Protein AF-A0A1I1WU05-F1 (afdb_monomer_lite)

pLDDT: mean 71.4, std 20.92, range [32.31, 96.06]

Radius of gyration: 18.31 Å; chains: 1; bounding box: 39×54×62 Å

InterPro domains:
  IPR011006 CheY-like superfamily [SSF52172] (4-133)

Organism: NCBI:txid739143

Sequence (149 aa):
MDKNGTIIIIDENKEDFSLFVQIFEEMNLKNELLHFINFHEAQTFLVSQQLKPFLFFSNILKFNGNCKQEDIDYKTIYKRFNSPCLFYSIFFSNCFVIDAYSTPTKSYFVKPYSEEKFKQVLNTIVQYWKAEKKPKPLTKEKKEKQNFL

Secondary structure (DSSP, 8-state):
--TTSEEEEE-S-HHHHHHHHHHHHHTT--SPEEEESSHHHHHHHHHHTT--EEEEEEEGGGGSS---TT--THHHHHHHH---EEEEEEETTEEEEEETTS-GGG-----S--HHHHHHHHHHHHHHHHH---PPP------------

Foldseek 3Di:
DDLLFAEEEADPDVVVVVLVVVLCVVVVRNHHYDYDPDPVVVVVVCVVVVTQHAEAEYECVVVPDDDDPDDPCQVVVCVVRVHFYWYWHDDPQDIFIHGPPDDPPPGDDDPGDDSVVVSVVVVVVSVVSVVDDPDDPPPPPPPDDDDDD

Structure (mmCIF, N/CA/C/O backbone):
data_AF-A0A1I1WU05-F1
#
_entry.id   AF-A0A1I1WU05-F1
#
loop_
_atom_site.group_PDB
_atom_site.id
_atom_site.type_symbol
_atom_site.label_atom_id
_atom_site.label_alt_id
_atom_site.label_comp_id
_atom_site.label_asym_id
_atom_site.label_entity_id
_atom_site.label_seq_id
_atom_site.pdbx_PDB_ins_code
_atom_site.Cartn_x
_atom_site.Cartn_y
_atom_site.Cartn_z
_atom_site.occupancy
_atom_site.B_iso_or_equiv
_atom_site.auth_seq_id
_atom_site.auth_comp_id
_atom_site.auth_asym_id
_atom_site.auth_atom_id
_atom_site.pdbx_PDB_model_num
ATOM 1 N N . MET A 1 1 ? -1.783 3.772 15.009 1.00 76.62 1 MET A N 1
ATOM 2 C CA . MET A 1 1 ? -2.313 3.648 13.647 1.00 76.62 1 MET A CA 1
ATOM 3 C C . MET A 1 1 ? -3.754 4.135 13.587 1.00 76.62 1 MET A C 1
ATOM 5 O O . MET A 1 1 ? -4.550 3.745 14.440 1.00 76.62 1 MET A O 1
ATOM 9 N N . ASP A 1 2 ? -4.061 4.997 12.621 1.00 84.56 2 ASP A N 1
ATOM 10 C CA . ASP A 1 2 ? -5.426 5.411 12.285 1.00 84.56 2 ASP A CA 1
ATOM 11 C C . ASP A 1 2 ? -5.971 4.474 11.198 1.00 84.56 2 ASP A C 1
ATOM 13 O O . ASP A 1 2 ? -5.402 4.392 10.117 1.00 84.56 2 ASP A O 1
ATOM 17 N N . LYS A 1 3 ? -7.043 3.730 11.487 1.00 87.06 3 LYS A N 1
ATOM 18 C CA . LYS A 1 3 ? -7.593 2.712 10.569 1.00 87.06 3 LYS A CA 1
ATOM 19 C C . LYS A 1 3 ? -8.390 3.306 9.408 1.00 87.06 3 LYS A C 1
ATOM 21 O O . LYS A 1 3 ? -8.632 2.615 8.418 1.00 87.06 3 LYS A O 1
ATOM 26 N N . ASN A 1 4 ? -8.794 4.566 9.540 1.00 89.69 4 ASN A N 1
ATOM 27 C CA . ASN A 1 4 ? -9.464 5.328 8.490 1.00 89.69 4 ASN A CA 1
ATOM 28 C C . ASN A 1 4 ? -8.476 6.218 7.724 1.00 89.69 4 ASN A C 1
ATOM 30 O O . ASN A 1 4 ? -8.886 6.949 6.830 1.00 89.69 4 ASN A O 1
ATOM 34 N N . GLY A 1 5 ? -7.190 6.151 8.082 1.00 91.81 5 GLY A N 1
ATOM 35 C CA . GLY A 1 5 ? -6.124 6.906 7.449 1.00 91.81 5 GLY A CA 1
ATOM 36 C C . GLY A 1 5 ? -5.882 6.521 5.992 1.00 91.81 5 GLY A C 1
ATOM 37 O O . GLY A 1 5 ? -6.335 5.479 5.510 1.00 91.81 5 GLY A O 1
ATOM 38 N N . THR A 1 6 ? -5.129 7.363 5.301 1.00 95.00 6 THR A N 1
ATOM 39 C CA . THR A 1 6 ? -4.784 7.198 3.888 1.00 95.00 6 THR A CA 1
ATOM 40 C C . THR A 1 6 ? -3.898 5.969 3.670 1.00 95.00 6 THR A C 1
ATOM 42 O O . THR A 1 6 ? -3.022 5.666 4.481 1.00 95.00 6 THR A O 1
ATOM 45 N N . ILE A 1 7 ? -4.101 5.245 2.577 1.00 95.31 7 ILE A N 1
ATOM 46 C CA . ILE A 1 7 ? -3.260 4.118 2.172 1.00 95.31 7 ILE A CA 1
ATOM 47 C C . ILE A 1 7 ? -2.287 4.608 1.103 1.00 95.31 7 ILE A C 1
ATOM 49 O O . ILE A 1 7 ? -2.680 5.240 0.129 1.00 95.31 7 ILE A O 1
ATOM 53 N N . ILE A 1 8 ? -1.002 4.349 1.318 1.00 94.50 8 ILE A N 1
ATOM 54 C CA . ILE A 1 8 ? 0.086 4.934 0.541 1.00 94.50 8 ILE A CA 1
ATOM 55 C C . ILE A 1 8 ? 0.727 3.863 -0.330 1.00 94.50 8 ILE A C 1
ATOM 57 O O . ILE A 1 8 ? 1.171 2.836 0.184 1.00 94.50 8 ILE A O 1
ATOM 61 N N . ILE A 1 9 ? 0.806 4.114 -1.634 1.00 92.94 9 ILE A N 1
ATOM 62 C CA . ILE A 1 9 ? 1.432 3.230 -2.618 1.00 92.94 9 ILE A CA 1
ATOM 63 C C . ILE A 1 9 ? 2.724 3.883 -3.118 1.00 92.94 9 ILE A C 1
ATOM 65 O O . ILE A 1 9 ? 2.692 4.980 -3.669 1.00 92.94 9 ILE A O 1
ATOM 69 N N . ILE A 1 10 ? 3.856 3.209 -2.917 1.00 89.69 10 ILE A N 1
ATOM 70 C CA . ILE A 1 10 ? 5.183 3.624 -3.377 1.00 89.69 10 ILE A CA 1
ATOM 71 C C . ILE A 1 10 ? 5.587 2.753 -4.568 1.00 89.69 10 ILE A C 1
ATOM 73 O O . ILE A 1 10 ? 6.056 1.626 -4.383 1.00 89.69 10 ILE A O 1
ATOM 77 N N . ASP A 1 11 ? 5.400 3.274 -5.778 1.00 86.62 11 ASP A N 1
ATOM 78 C CA . ASP A 1 11 ? 5.742 2.595 -7.033 1.00 86.62 11 ASP A CA 1
ATOM 79 C C . ASP A 1 11 ? 6.044 3.612 -8.144 1.00 86.62 11 ASP A C 1
ATOM 81 O O . ASP A 1 11 ? 5.474 4.696 -8.169 1.00 86.62 11 ASP A O 1
ATOM 85 N N . GLU A 1 12 ? 6.924 3.280 -9.081 1.00 84.19 12 GLU A N 1
ATOM 86 C CA . GLU A 1 12 ? 7.120 4.072 -10.302 1.00 84.19 12 GLU A CA 1
ATOM 87 C C . GLU A 1 12 ? 6.083 3.733 -11.377 1.00 84.19 12 GLU A C 1
ATOM 89 O O . GLU A 1 12 ? 5.775 4.579 -12.221 1.00 84.19 12 GLU A O 1
ATOM 94 N N . ASN A 1 13 ? 5.515 2.524 -11.337 1.00 84.25 13 ASN A N 1
ATOM 95 C CA . ASN A 1 13 ? 4.542 2.082 -12.320 1.00 84.25 13 ASN A CA 1
ATOM 96 C C . ASN A 1 13 ? 3.122 2.582 -11.985 1.00 84.25 13 ASN A C 1
ATOM 98 O O . ASN A 1 13 ? 2.533 2.242 -10.958 1.00 84.25 13 ASN A O 1
ATOM 102 N N . LYS A 1 14 ? 2.543 3.380 -12.890 1.00 85.12 14 LYS A N 1
ATOM 103 C CA . LYS A 1 14 ? 1.168 3.895 -12.767 1.00 85.12 14 LYS A CA 1
ATOM 104 C C . LYS A 1 14 ? 0.097 2.842 -13.057 1.00 85.12 14 LYS A C 1
ATOM 106 O O . LYS A 1 14 ? -1.022 2.963 -12.556 1.00 85.12 14 LYS A O 1
ATOM 111 N N . GLU A 1 15 ? 0.412 1.833 -13.861 1.00 82.94 15 GLU A N 1
ATOM 112 C CA . GLU A 1 15 ? -0.500 0.721 -14.142 1.00 82.94 15 GLU A CA 1
ATOM 113 C C . GLU A 1 15 ? -0.706 -0.120 -12.879 1.00 82.94 15 GLU A C 1
ATOM 115 O O . GLU A 1 15 ? -1.842 -0.433 -12.527 1.00 82.94 15 GLU A O 1
ATOM 120 N N . ASP A 1 16 ? 0.371 -0.363 -12.128 1.00 83.81 16 ASP A N 1
ATOM 121 C CA . ASP A 1 16 ? 0.312 -1.062 -10.843 1.00 83.81 16 ASP A CA 1
ATOM 122 C C . ASP A 1 16 ? -0.541 -0.275 -9.835 1.00 83.81 16 ASP A C 1
ATOM 124 O O . ASP A 1 16 ? -1.405 -0.847 -9.173 1.00 83.81 16 ASP A O 1
ATOM 128 N N . PHE A 1 17 ? -0.407 1.057 -9.778 1.00 89.62 17 PHE A N 1
ATOM 129 C CA . PHE A 1 17 ? -1.302 1.890 -8.963 1.00 89.62 17 PHE A CA 1
ATOM 130 C C . PHE A 1 17 ? -2.775 1.787 -9.394 1.00 89.62 17 PHE A C 1
ATOM 132 O O . PHE A 1 17 ? -3.660 1.699 -8.543 1.00 89.62 17 PHE A O 1
ATOM 139 N N . SER A 1 18 ? -3.047 1.750 -10.700 1.00 88.50 18 SER A N 1
ATOM 140 C CA . SER A 1 18 ? -4.415 1.617 -11.226 1.00 88.50 18 SER A CA 1
ATOM 141 C C . SER A 1 18 ? -5.059 0.292 -10.800 1.00 88.50 18 SER A C 1
ATOM 143 O O . SER A 1 18 ? -6.236 0.268 -10.441 1.00 88.50 18 SER A O 1
ATOM 145 N N . LEU A 1 19 ? -4.271 -0.787 -10.739 1.00 86.38 19 LEU A N 1
ATOM 146 C CA . LEU A 1 19 ? -4.711 -2.076 -10.203 1.00 86.38 19 LEU A CA 1
ATOM 147 C C . LEU A 1 19 ? -5.086 -1.981 -8.715 1.00 86.38 19 LEU A C 1
ATOM 149 O O . LEU A 1 19 ? -6.112 -2.521 -8.304 1.00 86.38 19 LEU A O 1
ATOM 153 N N . PHE A 1 20 ? -4.300 -1.270 -7.898 1.00 90.44 20 PHE A N 1
ATOM 154 C CA . PHE A 1 20 ? -4.658 -1.022 -6.494 1.00 90.44 20 PHE A CA 1
ATOM 155 C C . PHE A 1 20 ? -5.983 -0.266 -6.366 1.00 90.44 20 PHE A C 1
ATOM 157 O O . PHE A 1 20 ? -6.813 -0.652 -5.543 1.00 90.44 20 PHE A O 1
ATOM 164 N N . VAL A 1 21 ? -6.194 0.779 -7.173 1.00 92.12 21 VAL A N 1
ATOM 165 C CA . VAL A 1 21 ? -7.440 1.564 -7.164 1.00 92.12 21 VAL A CA 1
ATOM 166 C C . VAL A 1 21 ? -8.636 0.669 -7.474 1.00 92.12 21 VAL A C 1
ATOM 168 O O . VAL A 1 21 ? -9.544 0.583 -6.649 1.00 92.12 21 VAL A O 1
ATOM 171 N N . GLN A 1 22 ? -8.592 -0.072 -8.585 1.00 90.44 22 GLN A N 1
ATOM 172 C CA . GLN A 1 22 ? -9.666 -0.986 -8.982 1.00 90.44 22 GLN A CA 1
ATOM 173 C C . GLN A 1 22 ? -9.982 -1.997 -7.868 1.00 90.44 22 GLN A C 1
ATOM 175 O O . GLN A 1 22 ? -11.128 -2.148 -7.443 1.00 90.44 22 GLN A O 1
ATOM 180 N N . ILE A 1 23 ? -8.952 -2.654 -7.330 1.00 89.94 23 ILE A N 1
ATOM 181 C CA . ILE A 1 23 ? -9.101 -3.657 -6.272 1.00 89.94 23 ILE A CA 1
ATOM 182 C C . ILE A 1 23 ? -9.738 -3.056 -5.009 1.00 89.94 23 ILE A C 1
ATOM 184 O O . ILE A 1 23 ? -10.569 -3.704 -4.366 1.00 89.94 23 ILE A O 1
ATOM 188 N N . PHE A 1 24 ? -9.357 -1.836 -4.625 1.00 91.19 24 PHE A N 1
ATOM 189 C CA . PHE A 1 24 ? -9.843 -1.194 -3.402 1.00 91.19 24 PHE A CA 1
ATOM 190 C C . PHE A 1 24 ? -11.265 -0.647 -3.556 1.00 91.19 24 PHE A C 1
ATOM 192 O O . PHE A 1 24 ? -12.047 -0.730 -2.601 1.00 91.19 24 PHE A O 1
ATOM 199 N N . GLU A 1 25 ? -11.618 -0.158 -4.745 1.00 91.81 25 GLU A N 1
ATOM 200 C CA . GLU A 1 25 ? -12.989 0.207 -5.111 1.00 91.81 25 GLU A CA 1
ATOM 201 C C . GLU A 1 25 ? -13.910 -1.015 -5.053 1.00 91.81 25 GLU A C 1
ATOM 203 O O . GLU A 1 25 ? -14.955 -0.975 -4.401 1.00 91.81 25 GLU A O 1
ATOM 208 N N . GLU A 1 26 ? -13.485 -2.144 -5.626 1.00 90.56 26 GLU A N 1
ATOM 209 C CA . GLU A 1 26 ? -14.236 -3.402 -5.569 1.00 90.56 26 GLU A CA 1
ATOM 210 C C . GLU A 1 26 ? -14.407 -3.939 -4.136 1.00 90.56 26 GLU A C 1
ATOM 212 O O . GLU A 1 26 ? -15.381 -4.633 -3.840 1.00 90.56 26 GLU A O 1
ATOM 217 N N . MET A 1 27 ? -13.470 -3.640 -3.232 1.00 88.19 27 MET A N 1
ATOM 218 C CA . MET A 1 27 ? -13.582 -3.961 -1.802 1.00 88.19 27 MET A CA 1
ATOM 219 C C . MET A 1 27 ? -14.415 -2.947 -1.007 1.00 88.19 27 MET A C 1
ATOM 221 O O . MET A 1 27 ? -14.620 -3.145 0.194 1.00 88.19 27 MET A O 1
ATOM 225 N N . ASN A 1 28 ? -14.880 -1.866 -1.642 1.00 90.12 28 ASN A N 1
ATOM 226 C CA . ASN A 1 28 ? -15.589 -0.757 -1.005 1.00 90.12 28 ASN A CA 1
ATOM 227 C C . ASN A 1 28 ? -14.811 -0.174 0.195 1.00 90.12 28 ASN A C 1
ATOM 229 O O . ASN A 1 28 ? -15.362 0.101 1.271 1.00 90.12 28 ASN A O 1
ATOM 233 N N . LEU A 1 29 ? -13.488 -0.040 0.044 1.00 89.56 29 LEU A N 1
ATOM 234 C CA . LEU A 1 29 ? -12.634 0.560 1.062 1.00 89.56 29 LEU A CA 1
ATOM 235 C C . LEU A 1 29 ? -12.768 2.083 1.017 1.00 89.56 29 LEU A C 1
ATOM 237 O O . LEU A 1 29 ? -12.499 2.718 0.010 1.00 89.56 29 LEU A O 1
ATOM 241 N N . LYS A 1 30 ? -13.140 2.681 2.153 1.00 90.50 30 LYS A N 1
ATOM 242 C CA . LYS A 1 30 ? -13.297 4.142 2.295 1.00 90.50 30 LYS A CA 1
ATOM 243 C C . LYS A 1 30 ? -11.982 4.902 2.487 1.00 90.50 30 LYS A C 1
ATOM 245 O O . LYS A 1 30 ? -12.001 6.121 2.613 1.00 90.50 30 LYS A O 1
ATOM 250 N N . ASN A 1 31 ? -10.873 4.185 2.634 1.00 93.75 31 ASN A N 1
ATOM 251 C CA . ASN A 1 31 ? -9.563 4.790 2.819 1.00 93.75 31 ASN A CA 1
ATOM 252 C C . ASN A 1 31 ? -9.147 5.460 1.501 1.00 93.75 31 ASN A C 1
ATOM 254 O O . ASN A 1 31 ? -9.218 4.820 0.459 1.00 93.75 31 ASN A O 1
ATOM 258 N N . GLU A 1 32 ? -8.696 6.711 1.548 1.00 94.38 32 GLU A N 1
ATOM 259 C CA . GLU A 1 32 ? -8.096 7.378 0.386 1.00 94.38 32 GLU A CA 1
ATOM 260 C C . GLU A 1 32 ? -6.803 6.654 -0.021 1.00 94.38 32 GLU A C 1
ATOM 262 O O . GLU A 1 32 ? -6.031 6.251 0.853 1.00 94.38 32 GLU A O 1
ATOM 267 N N . LEU A 1 33 ? -6.559 6.494 -1.325 1.00 95.50 33 LEU A N 1
ATOM 268 C CA . LEU A 1 33 ? -5.291 5.987 -1.848 1.00 95.50 33 LEU A CA 1
ATOM 269 C C . LEU A 1 33 ? -4.457 7.144 -2.395 1.00 95.50 33 LEU A C 1
ATOM 271 O O . LEU A 1 33 ? -4.935 7.902 -3.236 1.00 95.50 33 LEU A O 1
ATOM 275 N N . LEU A 1 34 ? -3.195 7.233 -1.975 1.00 96.06 34 LEU A N 1
ATOM 276 C CA . LEU A 1 34 ? -2.217 8.155 -2.553 1.00 96.06 34 LEU A CA 1
ATOM 277 C C . LEU A 1 34 ? -1.035 7.393 -3.143 1.00 96.06 34 LEU A C 1
ATOM 279 O O . LEU A 1 34 ? -0.561 6.411 -2.569 1.00 96.06 34 LEU A O 1
ATOM 283 N N . HIS A 1 35 ? -0.544 7.884 -4.277 1.00 94.75 35 HIS A N 1
ATOM 284 C CA . HIS A 1 35 ? 0.572 7.316 -5.025 1.00 94.75 35 HIS A CA 1
ATOM 285 C C . HIS A 1 35 ? 1.794 8.228 -4.960 1.00 94.75 35 HIS A C 1
ATOM 287 O O . HIS A 1 35 ? 1.670 9.442 -5.112 1.00 94.75 35 HIS A O 1
ATOM 293 N N . PHE A 1 36 ? 2.969 7.636 -4.763 1.00 92.19 36 PHE A N 1
ATOM 294 C CA . PHE A 1 36 ? 4.253 8.327 -4.815 1.00 92.19 36 PHE A CA 1
ATOM 295 C C . PHE A 1 36 ? 5.301 7.442 -5.475 1.00 92.19 36 PHE A C 1
ATOM 297 O O . PHE A 1 36 ? 5.254 6.217 -5.376 1.00 92.19 36 PHE A O 1
ATOM 304 N N . ILE A 1 37 ? 6.312 8.065 -6.075 1.00 87.62 37 ILE A N 1
ATOM 305 C CA . ILE A 1 37 ? 7.421 7.320 -6.673 1.00 87.62 37 ILE A CA 1
ATOM 306 C C . ILE A 1 37 ? 8.493 6.945 -5.646 1.00 87.62 37 ILE A C 1
ATOM 308 O O . ILE A 1 37 ? 9.270 6.028 -5.891 1.00 87.62 37 ILE A O 1
ATOM 312 N N . ASN A 1 38 ? 8.583 7.624 -4.498 1.00 85.69 38 ASN A N 1
ATOM 313 C CA . ASN A 1 38 ? 9.575 7.335 -3.458 1.00 85.69 38 ASN A CA 1
ATOM 314 C C . ASN A 1 38 ? 9.084 7.725 -2.049 1.00 85.69 38 ASN A C 1
ATOM 316 O O . ASN A 1 38 ? 8.113 8.464 -1.884 1.00 85.69 38 ASN A O 1
ATOM 320 N N . PHE A 1 39 ? 9.769 7.213 -1.019 1.00 85.06 39 PHE A N 1
ATOM 321 C CA . PHE A 1 39 ? 9.413 7.458 0.384 1.00 85.06 39 PHE A CA 1
ATOM 322 C C . PHE A 1 39 ? 9.613 8.913 0.822 1.00 85.06 39 PHE A C 1
ATOM 324 O O . PHE A 1 39 ? 8.826 9.400 1.629 1.00 85.06 39 PHE A O 1
ATOM 331 N N . HIS A 1 40 ? 10.615 9.613 0.284 1.00 85.38 40 HIS A N 1
ATOM 332 C CA . HIS A 1 40 ? 10.907 11.002 0.642 1.00 85.38 40 HIS A CA 1
ATOM 333 C C . HIS A 1 40 ? 9.766 11.950 0.234 1.00 85.38 40 HIS A C 1
ATOM 335 O O . HIS A 1 40 ? 9.327 12.787 1.026 1.00 85.38 40 HIS A O 1
ATOM 341 N N . GLU A 1 41 ? 9.240 11.796 -0.982 1.00 88.50 41 GLU A N 1
ATOM 342 C CA . GLU A 1 41 ? 8.074 12.544 -1.461 1.00 88.50 41 GLU A CA 1
ATOM 343 C C . GLU A 1 41 ? 6.837 12.246 -0.620 1.00 88.50 41 GLU A C 1
ATOM 345 O O . GLU A 1 41 ? 6.175 13.175 -0.151 1.00 88.50 41 GLU A O 1
ATOM 350 N N . ALA A 1 42 ? 6.573 10.963 -0.357 1.00 90.50 42 ALA A N 1
ATOM 351 C CA . ALA A 1 42 ? 5.465 10.553 0.496 1.00 90.50 42 ALA A CA 1
ATOM 352 C C . ALA A 1 42 ? 5.583 11.174 1.896 1.00 90.50 42 ALA A C 1
ATOM 354 O O . ALA A 1 42 ? 4.627 11.757 2.403 1.00 90.50 42 ALA A O 1
ATOM 355 N N . GLN A 1 43 ? 6.762 11.105 2.518 1.00 89.00 43 GLN A N 1
ATOM 356 C CA . GLN A 1 43 ? 7.006 11.668 3.843 1.00 89.00 43 GLN A CA 1
ATOM 357 C C . GLN A 1 43 ? 6.779 13.182 3.860 1.00 89.00 43 GLN A C 1
ATOM 359 O O . GLN A 1 43 ? 6.053 13.681 4.723 1.00 89.00 43 GLN A O 1
ATOM 364 N N . THR A 1 44 ? 7.375 13.898 2.904 1.00 90.06 44 THR A N 1
ATOM 365 C CA . THR A 1 44 ? 7.263 15.357 2.781 1.00 90.06 44 THR A CA 1
ATOM 366 C C . THR A 1 44 ? 5.801 15.772 2.641 1.00 90.06 44 THR A C 1
ATOM 368 O O . THR A 1 44 ? 5.324 16.643 3.375 1.00 90.06 44 THR A O 1
ATOM 371 N N . PHE A 1 45 ? 5.060 15.097 1.759 1.00 93.69 45 PHE A N 1
ATOM 372 C CA . PHE A 1 45 ? 3.646 15.367 1.533 1.00 93.69 45 PHE A CA 1
ATOM 373 C C . PHE A 1 45 ? 2.811 15.099 2.789 1.00 93.69 45 PHE A C 1
ATOM 375 O O . PHE A 1 45 ? 2.115 15.998 3.262 1.00 93.69 45 PHE A O 1
ATOM 382 N N . LEU A 1 46 ? 2.935 13.909 3.384 1.00 92.44 46 LEU A N 1
ATOM 383 C CA . LEU A 1 46 ? 2.183 13.514 4.579 1.00 92.44 46 LEU A CA 1
ATOM 384 C C . LEU A 1 46 ? 2.425 14.459 5.761 1.00 92.44 46 LEU A C 1
ATOM 386 O O . LEU A 1 46 ? 1.482 14.803 6.471 1.00 92.44 46 LEU A O 1
ATOM 390 N N . VAL A 1 47 ? 3.670 14.905 5.969 1.00 91.25 47 VAL A N 1
ATOM 391 C CA . VAL A 1 47 ? 3.993 15.882 7.019 1.00 91.25 47 VAL A CA 1
ATOM 392 C C . VAL A 1 47 ? 3.369 17.241 6.710 1.00 91.25 47 VAL A C 1
ATOM 394 O O . VAL A 1 47 ? 2.760 17.829 7.602 1.00 91.25 47 VAL A O 1
ATOM 397 N N . SER A 1 48 ? 3.478 17.724 5.467 1.00 93.69 48 SER A N 1
ATOM 398 C CA . SER A 1 48 ? 2.934 19.032 5.071 1.00 93.69 48 SER A CA 1
ATOM 399 C C . SER A 1 48 ? 1.410 19.105 5.207 1.00 93.69 48 SER A C 1
ATOM 401 O O . SER A 1 48 ? 0.880 20.099 5.695 1.00 93.69 48 SER A O 1
ATOM 403 N N . GLN A 1 49 ? 0.718 18.024 4.846 1.00 94.75 49 GLN A N 1
ATOM 404 C CA . GLN A 1 49 ? -0.740 17.919 4.884 1.00 94.75 49 GLN A CA 1
ATOM 405 C C . GLN A 1 49 ? -1.265 17.395 6.230 1.00 94.75 49 GLN A C 1
ATOM 407 O O . GLN A 1 49 ? -2.470 17.253 6.414 1.00 94.75 49 GLN A O 1
ATOM 412 N N . GLN A 1 50 ? -0.368 17.084 7.176 1.00 92.00 50 GLN A N 1
ATOM 413 C CA . GLN A 1 50 ? -0.687 16.482 8.478 1.00 92.00 50 GLN A CA 1
ATOM 414 C C . GLN A 1 50 ? -1.540 15.205 8.372 1.00 92.00 50 GLN A C 1
ATOM 416 O O . GLN A 1 50 ? -2.348 14.893 9.252 1.00 92.00 50 GLN A O 1
ATOM 421 N N . LEU A 1 51 ? -1.343 14.445 7.295 1.00 92.44 51 LEU A N 1
ATOM 422 C CA . LEU A 1 51 ? -2.092 13.226 7.030 1.00 92.44 51 LEU A CA 1
ATOM 423 C C . LEU A 1 51 ? -1.596 12.085 7.915 1.00 92.44 51 LEU A C 1
ATOM 425 O O . LEU A 1 51 ? -0.403 11.933 8.193 1.00 92.44 51 LEU A O 1
ATOM 429 N N . LYS A 1 52 ? -2.540 11.249 8.342 1.00 91.50 52 LYS A N 1
ATOM 430 C CA . LYS A 1 52 ? -2.262 10.034 9.104 1.00 91.50 52 LYS A CA 1
ATOM 431 C C . LYS A 1 52 ? -2.420 8.843 8.170 1.00 91.50 52 LYS A C 1
ATOM 433 O O . LYS A 1 52 ? -3.556 8.491 7.856 1.00 91.50 52 LYS A O 1
ATOM 438 N N . PRO A 1 53 ? -1.323 8.227 7.716 1.00 93.00 53 PRO A N 1
ATOM 439 C CA . PRO A 1 53 ? -1.429 7.028 6.909 1.00 93.00 53 PRO A CA 1
ATOM 440 C C . PRO A 1 53 ? -1.956 5.865 7.762 1.00 93.00 53 PRO A C 1
ATOM 442 O O . PRO A 1 53 ? -1.750 5.813 8.976 1.00 93.00 53 PRO A O 1
ATOM 445 N N . PHE A 1 54 ? -2.651 4.938 7.115 1.00 93.31 54 PHE A N 1
ATOM 446 C CA . PHE A 1 54 ? -3.061 3.656 7.678 1.00 93.31 54 PHE A CA 1
ATOM 447 C C . PHE A 1 54 ? -2.061 2.558 7.306 1.00 93.31 54 PHE A C 1
ATOM 449 O O . PHE A 1 54 ? -1.615 1.803 8.166 1.00 93.31 54 PHE A O 1
ATOM 456 N N . LEU A 1 55 ? -1.693 2.486 6.027 1.00 91.75 55 LEU A N 1
ATOM 457 C CA . LEU A 1 55 ? -0.855 1.439 5.447 1.00 91.75 55 LEU A CA 1
ATOM 458 C C . LEU A 1 55 ? 0.086 2.020 4.402 1.00 91.75 55 LEU A C 1
ATOM 460 O O . LEU A 1 55 ? -0.303 2.931 3.675 1.00 91.75 55 LEU A O 1
ATOM 464 N N . PHE A 1 56 ? 1.273 1.432 4.281 1.00 90.44 56 PHE A N 1
ATOM 465 C CA . PHE A 1 56 ? 2.166 1.647 3.145 1.00 90.44 56 PHE A CA 1
ATOM 466 C C . PHE A 1 56 ? 2.361 0.340 2.375 1.00 90.44 56 PHE A C 1
ATOM 468 O O . PHE A 1 56 ? 2.605 -0.703 2.984 1.00 90.44 56 PHE A O 1
ATOM 475 N N . PHE A 1 57 ? 2.311 0.419 1.049 1.00 88.81 57 PHE A N 1
ATOM 476 C CA . PHE A 1 57 ? 2.699 -0.637 0.119 1.00 88.81 57 PHE A CA 1
ATOM 477 C C . PHE A 1 57 ? 3.834 -0.120 -0.761 1.00 88.81 57 PHE A C 1
ATOM 479 O O . PHE A 1 57 ? 3.676 0.917 -1.394 1.00 88.81 57 PHE A O 1
ATOM 486 N N . SER A 1 58 ? 4.974 -0.807 -0.821 1.00 85.19 58 SER A N 1
ATOM 487 C CA . SER A 1 58 ? 6.133 -0.364 -1.610 1.00 85.19 58 SER A CA 1
ATOM 488 C C . SER A 1 58 ? 6.673 -1.456 -2.522 1.00 85.19 58 SER A C 1
ATOM 490 O O . SER A 1 58 ? 6.895 -2.573 -2.069 1.00 85.19 58 SER A O 1
ATOM 492 N N . ASN A 1 59 ? 6.917 -1.148 -3.795 1.00 81.19 59 ASN A N 1
ATOM 493 C CA . ASN A 1 59 ? 7.423 -2.145 -4.734 1.00 81.19 59 ASN A CA 1
ATOM 494 C C . ASN A 1 59 ? 8.894 -2.532 -4.436 1.00 81.19 59 ASN A C 1
ATOM 496 O O . ASN A 1 59 ? 9.768 -1.672 -4.351 1.00 81.19 59 ASN A O 1
ATOM 500 N N . ILE A 1 60 ? 9.189 -3.832 -4.317 1.00 68.88 60 ILE A N 1
ATOM 501 C CA . ILE A 1 60 ? 10.505 -4.449 -4.065 1.00 68.88 60 ILE A CA 1
ATOM 502 C C . ILE A 1 60 ? 11.471 -4.158 -5.214 1.00 68.88 60 ILE A C 1
ATOM 504 O O . ILE A 1 60 ? 12.679 -4.218 -5.018 1.00 68.88 60 ILE A O 1
ATOM 508 N N . LEU A 1 61 ? 10.992 -3.791 -6.405 1.00 61.66 61 LEU A N 1
ATOM 509 C CA . LEU A 1 61 ? 11.865 -3.303 -7.474 1.00 61.66 61 LEU A CA 1
ATOM 510 C C . LEU A 1 61 ? 12.743 -2.117 -7.049 1.00 61.66 61 LEU A C 1
ATOM 512 O O . LEU A 1 61 ? 13.890 -2.017 -7.483 1.00 61.66 61 LEU A O 1
ATOM 516 N N . LYS A 1 62 ? 12.273 -1.305 -6.095 1.00 54.06 62 LYS A N 1
ATOM 517 C CA . LYS A 1 62 ? 13.063 -0.261 -5.424 1.00 54.06 62 LYS A CA 1
ATOM 518 C C . LYS A 1 62 ? 14.204 -0.793 -4.548 1.00 54.06 62 LYS A C 1
ATOM 520 O O . LYS A 1 62 ? 14.981 0.000 -4.034 1.00 54.06 62 LYS A O 1
ATOM 525 N N . PHE A 1 63 ? 14.303 -2.104 -4.339 1.00 52.31 63 PHE A N 1
ATOM 526 C CA . PHE A 1 63 ? 15.247 -2.737 -3.418 1.00 52.31 63 PHE A CA 1
ATOM 527 C C . PHE A 1 63 ? 16.503 -3.288 -4.113 1.00 52.31 63 PHE A C 1
ATOM 529 O O . PHE A 1 63 ? 17.533 -3.436 -3.463 1.00 52.31 63 PHE A O 1
ATOM 536 N N . ASN A 1 64 ? 16.448 -3.594 -5.419 1.00 45.94 64 ASN A N 1
ATOM 537 C CA . ASN A 1 64 ? 17.443 -4.474 -6.058 1.00 45.94 64 ASN A CA 1
ATOM 538 C C . ASN A 1 64 ? 18.366 -3.809 -7.103 1.00 45.94 64 ASN A C 1
ATOM 540 O O . ASN A 1 64 ? 19.109 -4.508 -7.785 1.00 45.94 64 ASN A O 1
ATOM 544 N N . GLY A 1 65 ? 18.336 -2.480 -7.255 1.00 42.56 65 GLY A N 1
ATOM 545 C CA . GLY A 1 65 ? 18.903 -1.795 -8.427 1.00 42.56 65 GLY A CA 1
ATOM 546 C C . GLY A 1 65 ? 20.092 -0.856 -8.202 1.00 42.56 65 GLY A C 1
ATOM 547 O O . GLY A 1 65 ? 20.219 0.075 -8.984 1.00 42.56 65 GLY A O 1
ATOM 548 N N . ASN A 1 66 ? 20.960 -1.070 -7.201 1.00 42.44 66 ASN A N 1
ATOM 549 C CA . ASN A 1 66 ? 22.096 -0.193 -6.805 1.00 42.44 66 ASN A CA 1
ATOM 550 C C . ASN A 1 66 ? 21.811 0.796 -5.654 1.00 42.44 66 ASN A C 1
ATOM 552 O O . ASN A 1 66 ? 22.329 1.916 -5.647 1.00 42.44 66 ASN A O 1
ATOM 556 N N . CYS A 1 67 ? 21.022 0.403 -4.651 1.00 43.31 67 CYS A N 1
ATOM 557 C CA . CYS A 1 67 ? 20.796 1.233 -3.466 1.00 43.31 67 CYS A CA 1
ATOM 558 C C . CYS A 1 67 ? 22.076 1.351 -2.626 1.00 43.31 67 CYS A C 1
ATOM 560 O O . CYS A 1 67 ? 22.398 0.482 -1.813 1.00 43.31 67 CYS A O 1
ATOM 562 N N . LYS A 1 68 ? 22.806 2.454 -2.821 1.00 41.47 68 LYS A N 1
ATOM 563 C CA . LYS A 1 68 ? 23.784 2.948 -1.850 1.00 41.47 68 LYS A CA 1
ATOM 564 C C . LYS A 1 68 ? 23.086 3.104 -0.493 1.00 41.47 68 LYS A C 1
ATOM 566 O O . LYS A 1 68 ? 21.921 3.478 -0.419 1.00 41.47 68 LYS A O 1
ATOM 571 N N . GLN A 1 69 ? 23.820 2.772 0.560 1.00 43.50 69 GLN A N 1
ATOM 572 C CA . GLN A 1 69 ? 23.420 2.593 1.961 1.00 43.50 69 GLN A CA 1
ATOM 573 C C . GLN A 1 69 ? 22.681 3.756 2.669 1.00 43.50 69 GLN A C 1
ATOM 575 O O . GLN A 1 69 ? 22.467 3.653 3.874 1.00 43.50 69 GLN A O 1
ATOM 580 N N . GLU A 1 70 ? 22.274 4.832 1.995 1.00 43.38 70 GLU A N 1
ATOM 581 C CA . GLU A 1 70 ? 21.874 6.086 2.657 1.00 43.38 70 GLU A CA 1
ATOM 582 C C . GLU A 1 70 ? 20.346 6.277 2.831 1.00 43.38 70 GLU A C 1
ATOM 584 O O . GLU A 1 70 ? 19.934 6.847 3.836 1.00 43.38 70 GLU A O 1
ATOM 589 N N . ASP A 1 71 ? 19.479 5.699 1.986 1.00 48.62 71 ASP A N 1
ATOM 590 C CA . ASP A 1 71 ? 18.086 6.195 1.848 1.00 48.62 71 ASP A CA 1
ATOM 591 C C . ASP A 1 71 ? 16.957 5.207 2.209 1.00 48.62 71 ASP A C 1
ATOM 593 O O . ASP A 1 71 ? 15.841 5.269 1.684 1.00 48.62 71 ASP A O 1
ATOM 597 N N . ILE A 1 72 ? 17.202 4.254 3.110 1.00 56.62 72 ILE A N 1
ATOM 598 C CA . ILE A 1 72 ? 16.165 3.289 3.511 1.00 56.62 72 ILE A CA 1
ATOM 599 C C . ILE A 1 72 ? 15.256 3.897 4.601 1.00 56.62 72 ILE A C 1
ATOM 601 O O . ILE A 1 72 ? 15.354 3.587 5.791 1.00 56.62 72 ILE A O 1
ATOM 605 N N . ASP A 1 73 ? 14.335 4.762 4.167 1.00 66.31 73 ASP A N 1
ATOM 606 C CA . ASP A 1 73 ? 13.448 5.571 5.018 1.00 66.31 73 ASP A CA 1
ATOM 607 C C . ASP A 1 73 ? 12.236 4.802 5.599 1.00 66.31 73 ASP A C 1
ATOM 609 O O . ASP A 1 73 ? 11.514 5.326 6.444 1.00 66.31 73 ASP A O 1
ATOM 613 N N . TYR A 1 74 ? 12.003 3.523 5.255 1.00 67.44 74 TYR A N 1
ATOM 614 C CA . TYR A 1 74 ? 10.822 2.784 5.757 1.00 67.44 74 TYR A CA 1
ATOM 615 C C . TYR A 1 74 ? 10.804 2.647 7.292 1.00 67.44 74 TYR A C 1
ATOM 617 O O . TYR A 1 74 ? 9.744 2.706 7.922 1.00 67.44 74 TYR A O 1
ATOM 625 N N . LYS A 1 75 ? 11.978 2.499 7.930 1.00 67.81 75 LYS A N 1
ATOM 626 C CA . LYS A 1 75 ? 12.082 2.458 9.400 1.00 67.81 75 LYS A CA 1
ATOM 627 C C . LYS A 1 75 ? 11.693 3.800 10.007 1.00 67.81 75 LYS A C 1
ATOM 629 O O . LYS A 1 75 ? 11.064 3.821 11.066 1.00 67.81 75 LYS A O 1
ATOM 634 N N . THR A 1 76 ? 12.063 4.896 9.355 1.00 72.38 76 THR A N 1
ATOM 635 C CA . THR A 1 76 ? 11.673 6.248 9.749 1.00 72.38 76 THR A CA 1
ATOM 636 C C . THR A 1 76 ? 10.179 6.441 9.557 1.00 72.38 76 THR A C 1
ATOM 638 O O . THR A 1 76 ? 9.532 6.905 10.485 1.00 72.38 76 THR A O 1
ATOM 641 N N . ILE A 1 77 ? 9.609 6.014 8.426 1.00 76.88 77 ILE A N 1
ATOM 642 C CA . ILE A 1 77 ? 8.168 6.063 8.148 1.00 76.88 77 ILE A CA 1
ATOM 643 C C . ILE A 1 77 ? 7.378 5.336 9.238 1.00 76.88 77 ILE A C 1
ATOM 645 O O . ILE A 1 77 ? 6.476 5.921 9.838 1.00 76.88 77 ILE A O 1
ATOM 649 N N . TYR A 1 78 ? 7.763 4.105 9.580 1.00 75.88 78 TYR A N 1
ATOM 650 C CA . TYR A 1 78 ? 7.118 3.370 10.666 1.00 75.88 78 TYR A CA 1
ATOM 651 C C . TYR A 1 78 ? 7.251 4.083 12.009 1.00 75.88 78 TYR A C 1
ATOM 653 O O . TYR A 1 78 ? 6.255 4.264 12.705 1.00 75.88 78 TYR A O 1
ATOM 661 N N . LYS A 1 79 ? 8.455 4.540 12.378 1.00 78.62 79 LYS A N 1
ATOM 662 C CA . LYS A 1 79 ? 8.664 5.277 13.636 1.00 78.62 79 LYS A CA 1
ATOM 663 C C . LYS A 1 79 ? 7.873 6.587 13.677 1.00 78.62 79 LYS A C 1
ATOM 665 O O . LYS A 1 79 ? 7.367 6.961 14.731 1.00 78.62 79 LYS A O 1
ATOM 670 N N . ARG A 1 80 ? 7.776 7.284 12.545 1.00 83.19 80 ARG A N 1
ATOM 671 C CA . ARG A 1 80 ? 7.166 8.608 12.412 1.00 83.19 80 ARG A CA 1
ATOM 672 C C . ARG A 1 80 ? 5.647 8.539 12.434 1.00 83.19 80 ARG A C 1
ATOM 674 O O . ARG A 1 80 ? 5.020 9.321 13.141 1.00 83.19 80 ARG A O 1
ATOM 681 N N . PHE A 1 81 ? 5.069 7.617 11.671 1.00 85.12 81 PHE A N 1
ATOM 682 C CA . PHE A 1 81 ? 3.624 7.533 11.46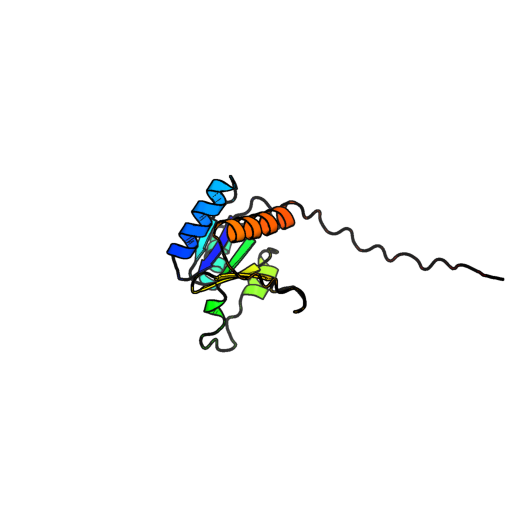1 1.00 85.12 81 PHE A CA 1
ATOM 683 C C . PHE A 1 81 ? 2.961 6.381 12.219 1.00 85.12 81 PHE A C 1
ATOM 685 O O . PHE A 1 81 ? 1.734 6.272 12.210 1.00 85.12 81 PHE A O 1
ATOM 692 N N . ASN A 1 82 ? 3.744 5.523 12.884 1.00 85.50 82 ASN A N 1
ATOM 693 C CA . ASN A 1 82 ? 3.266 4.341 13.603 1.00 85.50 82 ASN A CA 1
ATOM 694 C C . ASN A 1 82 ? 2.288 3.513 12.752 1.00 85.50 82 ASN A C 1
ATOM 696 O O . ASN A 1 82 ? 1.172 3.191 13.184 1.00 85.50 82 ASN A O 1
ATOM 700 N N . SER A 1 83 ? 2.703 3.289 11.504 1.00 84.19 83 SER A N 1
ATOM 701 C CA . SER A 1 83 ? 1.930 2.653 10.442 1.00 84.19 83 SER A CA 1
ATOM 702 C C . SER A 1 83 ? 2.827 1.650 9.718 1.00 84.19 83 SER A C 1
ATOM 704 O O . SER A 1 83 ? 3.981 1.974 9.424 1.00 84.19 83 SER A O 1
ATOM 706 N N . PRO A 1 84 ? 2.347 0.425 9.479 1.00 86.81 84 PRO A N 1
ATOM 707 C CA . PRO A 1 84 ? 3.160 -0.635 8.915 1.00 86.81 84 PRO A CA 1
ATOM 708 C C . PRO A 1 84 ? 3.386 -0.421 7.419 1.00 86.81 84 PRO A C 1
ATOM 710 O O . PRO A 1 84 ? 2.525 0.086 6.696 1.00 86.81 84 PRO A O 1
ATOM 713 N N . CYS A 1 85 ? 4.570 -0.836 6.978 1.00 84.75 85 CYS A N 1
ATOM 714 C CA . CYS A 1 85 ? 4.992 -0.800 5.589 1.00 84.75 85 CYS A CA 1
ATOM 715 C C . CYS A 1 85 ? 5.189 -2.225 5.092 1.00 84.75 85 CYS A C 1
ATOM 717 O O . CYS A 1 85 ? 6.014 -2.964 5.632 1.00 84.75 85 CYS A O 1
ATOM 719 N N . LEU A 1 86 ? 4.420 -2.593 4.073 1.00 84.31 86 LEU A N 1
ATOM 720 C CA . LEU A 1 86 ? 4.515 -3.873 3.399 1.00 84.31 86 LEU A CA 1
ATOM 721 C C . LEU A 1 86 ? 5.164 -3.673 2.034 1.00 84.31 86 LEU A C 1
ATOM 723 O O . LEU A 1 86 ? 4.882 -2.705 1.331 1.00 84.31 86 LEU A O 1
ATOM 727 N N . PHE A 1 87 ? 6.034 -4.589 1.644 1.00 79.81 87 PHE A N 1
ATOM 728 C CA . PHE A 1 87 ? 6.676 -4.550 0.339 1.00 79.81 87 PHE A CA 1
ATOM 729 C C . PHE A 1 87 ? 5.949 -5.459 -0.629 1.00 79.81 87 PHE A C 1
ATOM 731 O O . PHE A 1 87 ? 5.610 -6.558 -0.231 1.00 79.81 87 PHE A O 1
ATOM 738 N N . TYR A 1 88 ? 5.731 -5.064 -1.877 1.00 78.50 88 TYR A N 1
ATOM 739 C CA . TYR A 1 88 ? 5.135 -5.928 -2.890 1.00 78.50 88 TYR A CA 1
ATOM 740 C C . TYR A 1 88 ? 5.966 -5.986 -4.160 1.00 78.50 88 TYR A C 1
ATOM 742 O O . TYR A 1 88 ? 6.915 -5.243 -4.292 1.00 78.50 88 TYR A O 1
ATOM 750 N N . SER A 1 89 ? 5.687 -6.870 -5.103 1.00 71.06 89 SER A N 1
ATOM 751 C CA . SER A 1 89 ? 6.361 -6.821 -6.407 1.00 71.06 89 SER A CA 1
ATOM 752 C C . SER A 1 89 ? 5.464 -7.409 -7.454 1.00 71.06 89 SER A C 1
ATOM 754 O O . SER A 1 89 ? 4.932 -8.473 -7.181 1.00 71.06 89 SER A O 1
ATOM 756 N N . ILE A 1 90 ? 5.328 -6.751 -8.602 1.00 67.81 90 ILE A N 1
ATOM 757 C CA . ILE A 1 90 ? 4.542 -7.214 -9.746 1.00 67.81 90 ILE A CA 1
ATOM 758 C C . ILE A 1 90 ? 5.524 -7.505 -10.885 1.00 67.81 90 ILE A C 1
ATOM 760 O O . ILE A 1 90 ? 6.103 -6.595 -11.466 1.00 67.81 90 ILE A O 1
ATOM 764 N N . PHE A 1 91 ? 5.771 -8.782 -11.180 1.00 59.91 91 PHE A N 1
ATOM 765 C CA . PHE A 1 91 ? 6.678 -9.194 -12.258 1.00 59.91 91 PHE A CA 1
ATOM 766 C C . PHE A 1 91 ? 6.122 -10.376 -13.028 1.00 59.91 91 PHE A C 1
ATOM 768 O O . PHE A 1 91 ? 5.881 -11.423 -12.426 1.00 59.91 91 PHE A O 1
ATOM 775 N N . PHE A 1 92 ? 5.998 -10.235 -14.355 1.00 46.25 92 PHE A N 1
ATOM 776 C CA . PHE A 1 92 ? 5.675 -11.333 -15.278 1.00 46.25 92 PHE A CA 1
ATOM 777 C C . PHE A 1 92 ? 4.612 -12.282 -14.696 1.00 46.25 92 PHE A C 1
ATOM 779 O O . PHE A 1 92 ? 4.862 -13.473 -14.503 1.00 46.25 92 PHE A O 1
ATOM 786 N N . SER A 1 93 ? 3.454 -11.721 -14.325 1.00 45.34 93 SER A N 1
ATOM 787 C CA . SER A 1 93 ? 2.332 -12.475 -13.746 1.00 45.34 93 SER A CA 1
ATOM 788 C C . SER A 1 93 ? 2.589 -13.044 -12.340 1.00 45.34 93 SER A C 1
ATOM 790 O O . SER A 1 93 ? 2.112 -14.128 -12.026 1.00 45.34 93 SER A O 1
ATOM 792 N N . ASN A 1 94 ? 3.338 -12.357 -11.473 1.00 38.41 94 ASN A N 1
ATOM 793 C CA . ASN A 1 94 ? 3.507 -12.737 -10.066 1.00 38.41 94 ASN A CA 1
ATOM 794 C C . ASN A 1 94 ? 3.451 -11.503 -9.157 1.00 38.41 94 ASN A C 1
ATOM 796 O O . ASN A 1 94 ? 4.207 -10.563 -9.394 1.00 38.41 94 ASN A O 1
ATOM 800 N N . CYS A 1 95 ? 2.595 -11.541 -8.122 1.00 47.75 95 CYS A N 1
ATOM 801 C CA . CYS A 1 95 ? 2.524 -10.528 -7.064 1.00 47.75 95 CYS A CA 1
ATOM 802 C C . CYS A 1 95 ? 2.811 -11.119 -5.679 1.00 47.75 95 CYS A C 1
ATOM 804 O O . CYS A 1 95 ? 2.219 -12.137 -5.322 1.00 47.75 95 CYS A O 1
ATOM 806 N N . PHE A 1 96 ? 3.665 -10.477 -4.879 1.00 54.56 96 PHE A N 1
ATOM 807 C CA . PHE A 1 96 ? 3.968 -10.900 -3.498 1.00 54.56 96 PHE A CA 1
ATOM 808 C C . PHE A 1 96 ? 3.804 -9.742 -2.530 1.00 54.56 96 PHE A C 1
ATOM 810 O O . PHE A 1 96 ? 3.908 -8.610 -2.972 1.00 54.56 96 PHE A O 1
ATOM 817 N N . VAL A 1 97 ? 3.586 -10.014 -1.238 1.00 53.50 97 VAL A N 1
ATOM 818 C CA . VAL A 1 97 ? 3.673 -9.003 -0.177 1.00 53.50 97 VAL A CA 1
ATOM 819 C C . VAL A 1 97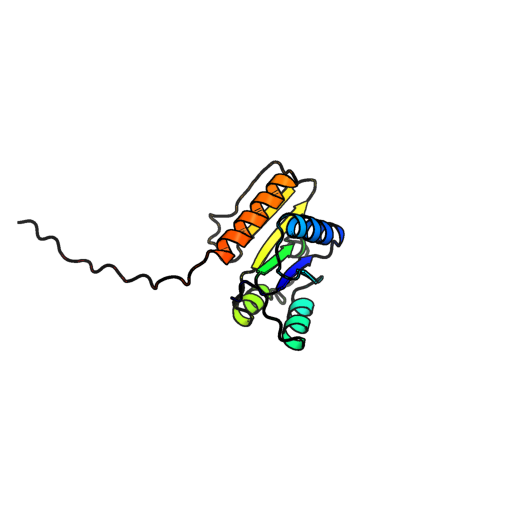 ? 4.576 -9.511 0.958 1.00 53.50 97 VAL A C 1
ATOM 821 O O . VAL A 1 97 ? 4.364 -10.607 1.472 1.00 53.50 97 VAL A O 1
ATOM 824 N N . ILE A 1 98 ? 5.591 -8.740 1.346 1.00 57.47 98 ILE A N 1
ATOM 825 C CA . ILE A 1 98 ? 6.581 -9.039 2.384 1.00 57.47 98 ILE A CA 1
ATOM 826 C C . ILE A 1 98 ? 6.410 -8.032 3.523 1.00 57.47 98 ILE A C 1
ATOM 828 O O . ILE A 1 98 ? 6.528 -6.823 3.324 1.00 57.47 98 ILE A O 1
ATOM 832 N N . ASP A 1 99 ? 6.168 -8.532 4.733 1.00 51.97 99 ASP A N 1
ATOM 833 C CA . ASP A 1 99 ? 6.227 -7.719 5.947 1.00 51.97 99 ASP A CA 1
ATOM 834 C C . ASP A 1 99 ? 7.690 -7.497 6.357 1.00 51.97 99 ASP A C 1
ATOM 836 O O . ASP A 1 99 ? 8.394 -8.435 6.746 1.00 51.97 99 ASP A O 1
ATOM 840 N N . ALA A 1 100 ? 8.123 -6.237 6.300 1.00 46.00 100 ALA A N 1
ATOM 841 C CA . ALA A 1 100 ? 9.464 -5.779 6.655 1.00 46.00 100 ALA A CA 1
ATOM 842 C C . ALA A 1 100 ? 9.847 -6.009 8.129 1.00 46.00 100 ALA A C 1
ATOM 844 O O . ALA A 1 100 ? 11.028 -5.952 8.476 1.00 46.00 100 ALA A O 1
ATOM 845 N N . TYR A 1 101 ? 8.854 -6.214 8.999 1.00 46.50 101 TYR A N 1
ATOM 846 C CA . TYR A 1 101 ? 9.017 -6.349 10.449 1.00 46.50 101 TYR A CA 1
ATOM 847 C C . TYR A 1 101 ? 8.928 -7.799 10.928 1.00 46.50 101 TYR A C 1
ATOM 849 O O . TYR A 1 101 ? 9.134 -8.073 12.114 1.00 46.50 101 TYR A O 1
ATOM 857 N N . SER A 1 102 ? 8.658 -8.737 10.019 1.00 42.09 102 SER A N 1
ATOM 858 C CA . SER A 1 102 ? 8.637 -10.162 10.329 1.00 42.09 102 SER A CA 1
ATOM 859 C C . SER A 1 102 ? 10.054 -10.752 10.327 1.00 42.09 102 SER A C 1
ATOM 861 O O . SER A 1 102 ? 10.897 -10.419 9.493 1.00 42.09 102 SER A O 1
ATOM 863 N N . THR A 1 103 ? 10.342 -11.651 11.274 1.00 33.78 103 THR A N 1
ATOM 864 C CA . THR A 1 103 ? 11.492 -12.560 11.151 1.00 33.78 103 THR A CA 1
ATOM 865 C C . THR A 1 103 ? 11.353 -13.345 9.831 1.00 33.78 103 THR A C 1
ATOM 867 O O . THR A 1 103 ? 10.225 -13.700 9.482 1.00 33.78 103 THR A O 1
ATOM 870 N N . PRO A 1 104 ? 12.455 -13.636 9.101 1.00 33.38 104 PRO A N 1
ATOM 871 C CA . PRO A 1 104 ? 12.438 -14.064 7.689 1.00 33.38 104 PRO A CA 1
ATOM 872 C C . PRO A 1 104 ? 11.599 -15.314 7.362 1.00 33.38 104 PRO A C 1
ATOM 874 O O . PRO A 1 104 ? 11.365 -15.627 6.198 1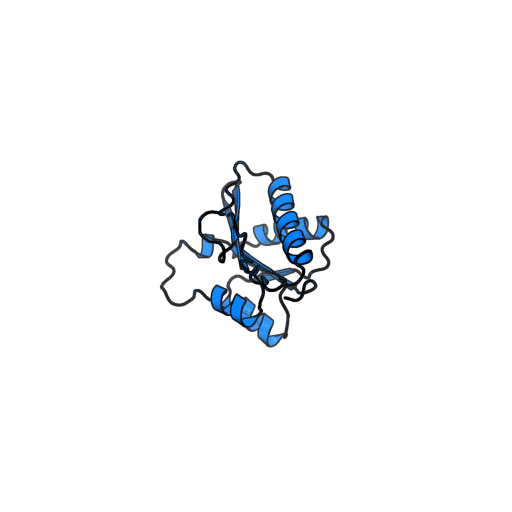.00 33.38 104 PRO A O 1
ATOM 877 N N . THR A 1 105 ? 11.122 -16.027 8.376 1.00 32.31 105 THR A N 1
ATOM 878 C CA . THR A 1 105 ? 10.370 -17.278 8.297 1.00 32.31 105 THR A CA 1
ATOM 879 C C . THR A 1 105 ? 8.908 -17.134 7.841 1.00 32.31 105 THR A C 1
ATOM 881 O O . THR A 1 105 ? 8.224 -18.148 7.734 1.00 32.31 105 THR A O 1
ATOM 884 N N . LYS A 1 106 ? 8.391 -15.920 7.585 1.00 33.75 106 LYS A N 1
ATOM 885 C CA . LYS A 1 106 ? 6.994 -15.692 7.138 1.00 33.75 106 LYS A CA 1
ATOM 886 C C . LYS A 1 106 ? 6.875 -14.841 5.870 1.00 33.75 106 LYS A C 1
ATOM 888 O O . LYS A 1 106 ? 5.938 -14.064 5.707 1.00 33.75 106 LYS A O 1
ATOM 893 N N . SER A 1 107 ? 7.816 -14.997 4.950 1.00 36.81 107 SER A N 1
ATOM 894 C CA . SER A 1 107 ? 7.629 -14.548 3.571 1.00 36.81 107 SER A CA 1
ATOM 895 C C . SER A 1 107 ? 6.590 -15.467 2.906 1.00 36.81 107 SER A C 1
ATOM 897 O O . SER A 1 107 ? 6.828 -16.658 2.717 1.00 36.81 107 SER A O 1
ATOM 899 N N . TYR A 1 108 ? 5.392 -14.951 2.618 1.00 45.97 108 TYR A N 1
ATOM 900 C CA . TYR A 1 108 ? 4.340 -15.728 1.958 1.00 45.97 108 TYR A CA 1
ATOM 901 C C . TYR A 1 108 ? 4.654 -15.839 0.463 1.00 45.97 108 TYR A C 1
ATOM 903 O O . TYR A 1 108 ? 4.383 -14.937 -0.328 1.00 45.97 108 TYR A O 1
ATOM 911 N N . PHE A 1 109 ? 5.251 -16.964 0.079 1.00 40.31 109 PHE A N 1
ATOM 912 C CA . PHE A 1 109 ? 5.446 -17.343 -1.315 1.00 40.31 109 PHE A CA 1
ATOM 913 C C . PHE A 1 109 ? 4.150 -17.948 -1.858 1.00 40.31 109 PHE A C 1
ATOM 915 O O . PHE A 1 109 ? 3.734 -19.016 -1.415 1.00 40.31 109 PHE A O 1
ATOM 922 N N . VAL A 1 110 ? 3.517 -17.298 -2.838 1.00 40.91 110 VAL A N 1
ATOM 923 C CA . VAL A 1 110 ? 2.354 -17.860 -3.541 1.00 40.91 110 VAL A CA 1
ATOM 924 C C . VAL A 1 110 ? 2.606 -17.822 -5.045 1.00 40.91 110 VAL A C 1
ATOM 926 O O . VAL A 1 110 ? 2.664 -16.758 -5.649 1.00 40.91 110 VAL A O 1
ATOM 929 N N . LYS A 1 111 ? 2.754 -19.000 -5.657 1.00 40.75 111 LYS A N 1
ATOM 930 C CA . LYS A 1 111 ? 2.763 -19.207 -7.115 1.00 40.75 111 LYS A CA 1
ATOM 931 C C . LYS A 1 111 ? 1.622 -20.167 -7.485 1.00 40.75 111 LYS A C 1
ATOM 933 O O . LYS A 1 111 ? 1.395 -21.097 -6.709 1.00 40.75 111 LYS A O 1
ATOM 938 N N . PRO A 1 112 ? 0.943 -20.040 -8.646 1.00 48.81 112 PRO A N 1
ATOM 939 C CA . PRO A 1 112 ? 0.905 -18.925 -9.611 1.00 48.81 112 PRO A CA 1
ATOM 940 C C . PRO A 1 112 ? -0.218 -17.898 -9.314 1.00 48.81 112 PRO A C 1
ATOM 942 O O . PRO A 1 112 ? -1.174 -18.210 -8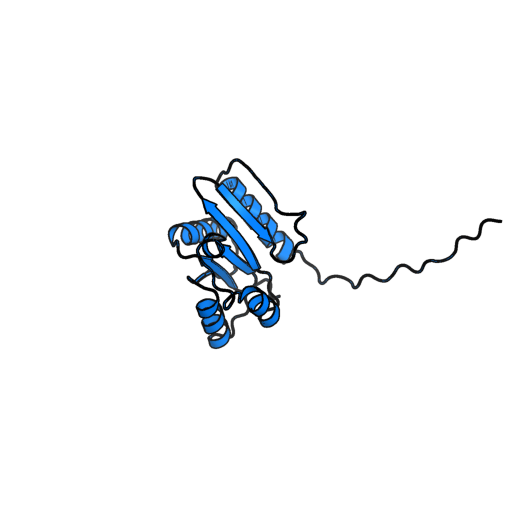.595 1.00 48.81 112 PRO A O 1
ATOM 945 N N . TYR A 1 113 ? -0.091 -16.683 -9.864 1.00 61.16 113 TYR A N 1
ATOM 946 C CA . TYR A 1 113 ? -0.977 -15.518 -9.679 1.00 61.16 113 TYR A CA 1
ATOM 947 C C . TYR A 1 113 ? -2.293 -15.597 -10.464 1.00 61.16 113 TYR A C 1
ATOM 949 O O . TYR A 1 113 ? -2.326 -16.029 -11.613 1.00 61.16 113 TYR A O 1
ATOM 957 N N . SER A 1 114 ? -3.346 -15.061 -9.854 1.00 69.00 114 SER A N 1
ATOM 958 C CA . SER A 1 114 ? -4.475 -14.427 -10.534 1.00 69.00 114 SER A CA 1
ATOM 959 C C . SER A 1 114 ? -4.718 -13.080 -9.845 1.00 69.00 114 SER A C 1
ATOM 961 O O . SER A 1 114 ? -4.412 -12.943 -8.657 1.00 69.00 114 SER A O 1
ATOM 963 N N . GLU A 1 115 ? -5.270 -12.097 -10.558 1.00 72.00 115 GLU A N 1
ATOM 964 C CA . GLU A 1 115 ? -5.737 -10.827 -9.970 1.00 72.00 115 GLU A CA 1
ATOM 965 C C . GLU A 1 115 ? -6.614 -11.075 -8.735 1.00 72.00 115 GLU A C 1
ATOM 967 O O . GLU A 1 115 ? -6.447 -10.445 -7.693 1.00 72.00 115 GLU A O 1
ATOM 972 N N . GLU A 1 116 ? -7.453 -12.110 -8.804 1.00 79.56 116 GLU A N 1
ATOM 973 C CA . GLU A 1 116 ? -8.275 -12.580 -7.696 1.00 79.56 116 GLU A CA 1
ATOM 974 C C . GLU A 1 116 ? -7.452 -12.957 -6.452 1.00 79.56 116 GLU A C 1
ATOM 976 O O . GLU A 1 116 ? -7.811 -12.572 -5.340 1.00 79.56 116 GLU A O 1
ATOM 981 N N . LYS A 1 117 ? -6.317 -13.653 -6.602 1.00 76.94 117 LYS A N 1
ATOM 982 C CA . LYS A 1 117 ? -5.437 -13.974 -5.464 1.00 76.94 117 LYS A CA 1
ATOM 983 C C . LYS A 1 117 ? -4.800 -12.726 -4.866 1.00 76.94 117 LYS A C 1
ATOM 985 O O . LYS A 1 117 ? -4.659 -12.644 -3.650 1.00 76.94 117 LYS A O 1
ATOM 990 N N . PHE A 1 118 ? -4.417 -11.752 -5.685 1.00 79.38 118 PHE A N 1
ATOM 991 C CA . PHE A 1 118 ? -3.840 -10.508 -5.177 1.00 79.38 118 PHE A CA 1
ATOM 992 C C . PHE A 1 118 ? -4.868 -9.659 -4.446 1.00 79.38 118 PHE A C 1
ATOM 994 O O . PHE A 1 118 ? -4.606 -9.209 -3.331 1.00 79.38 118 PHE A O 1
ATOM 1001 N N . LYS A 1 119 ? -6.081 -9.573 -4.994 1.00 83.75 119 LYS A N 1
ATOM 1002 C CA . LYS A 1 119 ? -7.250 -9.034 -4.304 1.00 83.75 119 LYS A CA 1
ATOM 1003 C C . LYS A 1 119 ? -7.481 -9.742 -2.966 1.00 83.75 119 LYS A C 1
ATOM 1005 O O . LYS A 1 119 ? -7.634 -9.077 -1.945 1.00 83.75 119 LYS A O 1
ATOM 1010 N N . GLN A 1 120 ? -7.449 -11.074 -2.925 1.00 83.75 120 GLN A N 1
ATOM 1011 C CA . GLN A 1 120 ? -7.590 -11.831 -1.675 1.00 83.75 120 GLN A CA 1
ATOM 1012 C C . GLN A 1 120 ? -6.495 -11.474 -0.661 1.00 83.75 120 GLN A C 1
ATOM 1014 O O . GLN A 1 120 ? -6.816 -11.180 0.487 1.00 83.75 120 GLN A O 1
ATOM 1019 N N . VAL A 1 121 ? -5.226 -11.431 -1.081 1.00 83.69 121 VAL A N 1
ATOM 1020 C CA . VAL A 1 121 ? -4.091 -11.067 -0.217 1.00 83.69 121 VAL A CA 1
ATOM 1021 C C . VAL A 1 121 ? -4.241 -9.648 0.332 1.00 83.69 121 VAL A C 1
ATOM 1023 O O . VAL A 1 121 ? -4.130 -9.448 1.543 1.00 83.69 121 VAL A O 1
ATOM 1026 N N . LEU A 1 122 ? -4.544 -8.669 -0.524 1.00 86.81 122 LEU A N 1
ATOM 1027 C CA . LEU A 1 122 ? -4.756 -7.279 -0.120 1.00 86.81 122 LEU A CA 1
ATOM 1028 C C . LEU A 1 122 ? -5.928 -7.151 0.856 1.00 86.81 122 LEU A C 1
ATOM 1030 O O . LEU A 1 122 ? -5.788 -6.498 1.891 1.00 86.81 122 LEU A O 1
ATOM 1034 N N . ASN A 1 123 ? -7.042 -7.841 0.593 1.00 87.06 123 ASN A N 1
ATOM 1035 C CA . ASN A 1 123 ? -8.168 -7.881 1.519 1.00 87.06 123 ASN A CA 1
ATOM 1036 C C . ASN A 1 123 ? -7.737 -8.465 2.868 1.00 87.06 123 ASN A C 1
ATOM 1038 O O . ASN A 1 123 ? -7.971 -7.848 3.901 1.00 87.06 123 ASN A O 1
ATOM 1042 N N . THR A 1 124 ? -7.056 -9.614 2.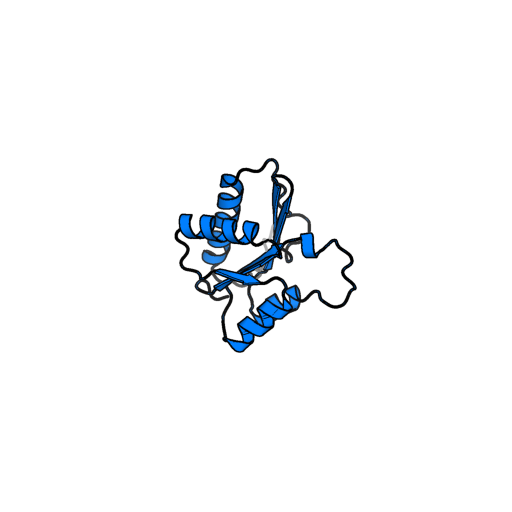887 1.00 84.62 124 THR A N 1
ATOM 1043 C CA . THR A 1 124 ? -6.576 -10.234 4.130 1.00 84.62 124 THR A CA 1
ATOM 1044 C C . THR A 1 124 ? -5.684 -9.286 4.930 1.00 84.62 124 THR A C 1
ATOM 1046 O O . THR A 1 124 ? -5.892 -9.149 6.134 1.00 84.62 124 THR A O 1
ATOM 1049 N N . ILE A 1 125 ? -4.741 -8.593 4.286 1.00 86.44 125 ILE A N 1
ATOM 1050 C CA . ILE A 1 125 ? -3.849 -7.624 4.943 1.00 86.44 125 ILE A C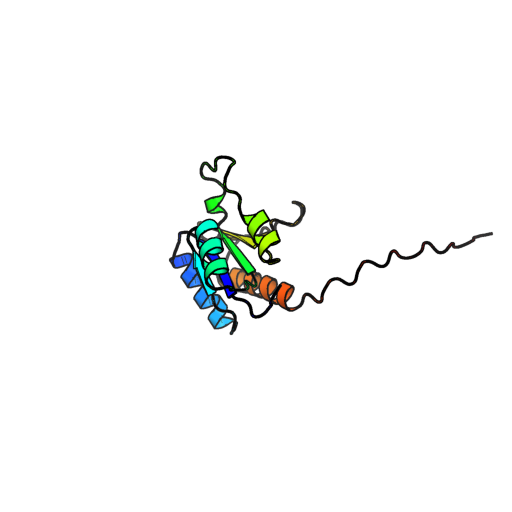A 1
ATOM 1051 C C . ILE A 1 125 ? -4.649 -6.470 5.551 1.00 86.44 125 ILE A C 1
ATOM 1053 O O . ILE A 1 125 ? -4.501 -6.159 6.736 1.00 86.44 125 ILE A O 1
ATOM 1057 N N . VAL A 1 126 ? -5.524 -5.850 4.756 1.00 87.31 126 VAL A N 1
ATOM 1058 C CA . VAL A 1 126 ? -6.336 -4.713 5.203 1.00 87.31 126 VAL A CA 1
ATOM 1059 C C . VAL A 1 126 ? -7.245 -5.127 6.357 1.00 87.31 126 VAL A C 1
ATOM 1061 O O . VAL A 1 126 ? -7.302 -4.427 7.369 1.00 87.31 126 VAL A O 1
ATOM 1064 N N . GLN A 1 127 ? -7.919 -6.275 6.252 1.00 87.31 127 GLN A N 1
ATOM 1065 C CA . GLN A 1 127 ? -8.781 -6.785 7.318 1.00 87.31 127 GLN A CA 1
ATOM 1066 C C . GLN A 1 127 ? -7.990 -7.123 8.576 1.00 87.31 127 GLN A C 1
ATOM 1068 O O . GLN A 1 127 ? -8.447 -6.807 9.670 1.00 87.31 127 GLN A O 1
ATOM 1073 N N . TYR A 1 128 ? -6.798 -7.705 8.449 1.00 86.69 128 TYR A N 1
ATOM 1074 C CA . TYR A 1 128 ? -5.945 -8.035 9.586 1.00 86.69 128 TYR A CA 1
ATOM 1075 C C . TYR A 1 128 ? -5.598 -6.781 10.405 1.00 86.69 128 TYR A C 1
ATOM 1077 O O . TYR A 1 128 ? -5.865 -6.735 11.608 1.00 86.69 128 TYR A O 1
ATOM 1085 N N . TRP A 1 129 ? -5.134 -5.708 9.760 1.00 86.06 129 TRP A N 1
ATOM 1086 C CA . TRP A 1 129 ? -4.813 -4.442 10.440 1.00 86.06 129 TRP A CA 1
ATOM 1087 C C . TRP A 1 129 ? -6.036 -3.620 10.850 1.00 86.06 129 TRP A C 1
ATOM 1089 O O . TRP A 1 129 ? -5.995 -2.896 11.850 1.00 86.06 129 TRP A O 1
ATOM 1099 N N . LYS A 1 130 ? -7.171 -3.762 10.157 1.00 85.38 130 LYS A N 1
ATOM 1100 C CA . LYS A 1 130 ? -8.451 -3.218 10.637 1.00 85.38 130 LYS A CA 1
ATOM 1101 C C . LYS A 1 130 ? -8.961 -3.970 11.866 1.00 85.38 130 LYS A C 1
ATOM 1103 O O . LYS A 1 130 ? -9.525 -3.342 12.765 1.00 85.38 130 LYS A O 1
ATOM 1108 N N . ALA A 1 131 ? -8.726 -5.275 11.955 1.00 81.81 131 ALA A N 1
ATOM 1109 C CA . ALA A 1 131 ? -9.148 -6.119 13.065 1.00 81.81 131 ALA A CA 1
ATOM 1110 C C . ALA A 1 131 ? -8.217 -6.037 14.279 1.00 81.81 131 ALA A C 1
ATOM 1112 O O . ALA A 1 131 ? -8.684 -6.309 15.386 1.00 81.81 131 ALA A O 1
ATOM 1113 N N . GLU A 1 132 ? -6.952 -5.621 14.114 1.00 66.56 132 GLU A N 1
ATOM 1114 C CA . GLU A 1 132 ? -6.002 -5.474 15.222 1.00 66.56 132 GLU A CA 1
ATOM 1115 C C . GLU A 1 132 ? -6.600 -4.631 16.357 1.00 66.56 132 GLU A C 1
ATOM 1117 O O . GLU A 1 132 ? -6.717 -3.401 16.297 1.00 66.56 132 GLU A O 1
ATOM 1122 N N . LYS A 1 133 ? -7.016 -5.306 17.427 1.00 52.47 133 LYS A N 1
ATOM 1123 C CA . LYS A 1 133 ? -7.224 -4.688 18.733 1.00 52.47 133 LYS A CA 1
ATOM 1124 C C . LYS A 1 133 ? -5.826 -4.509 19.316 1.00 52.47 133 LYS A C 1
ATOM 1126 O O . LYS A 1 133 ? -5.037 -5.446 19.229 1.00 52.47 133 LYS A O 1
ATOM 1131 N N . LYS A 1 134 ? -5.525 -3.326 19.877 1.00 44.31 134 LYS A N 1
ATOM 1132 C CA . LYS A 1 134 ? -4.255 -3.036 20.579 1.00 44.31 134 LYS A CA 1
ATOM 1133 C C . LYS A 1 134 ? -3.763 -4.305 21.295 1.00 44.31 134 LYS A C 1
ATOM 1135 O O . LYS A 1 134 ? -4.581 -4.887 22.018 1.00 44.31 134 LYS A O 1
ATOM 1140 N N . PRO A 1 135 ? -2.500 -4.737 21.124 1.00 39.31 135 PRO A N 1
ATOM 1141 C CA . PRO A 1 135 ? -2.023 -5.928 21.807 1.00 39.31 135 PRO A CA 1
ATOM 1142 C C . PRO A 1 135 ? -2.267 -5.745 23.306 1.00 39.31 135 PRO A C 1
ATOM 1144 O O . PRO A 1 135 ? -1.854 -4.740 23.891 1.00 39.31 135 PRO A O 1
ATOM 1147 N N . LYS A 1 136 ? -2.987 -6.687 23.929 1.00 34.25 136 LYS A N 1
ATOM 1148 C CA . LYS A 1 136 ? -2.966 -6.788 25.389 1.00 34.25 136 LYS A CA 1
ATOM 1149 C C . LYS A 1 136 ? -1.502 -7.039 25.757 1.00 34.25 136 LYS A C 1
ATOM 1151 O O . LYS A 1 136 ? -0.901 -7.926 25.145 1.00 34.25 136 LYS A O 1
ATOM 1156 N N . PRO A 1 137 ? -0.907 -6.273 26.691 1.00 35.19 137 PRO A N 1
ATOM 1157 C CA . PRO A 1 137 ? 0.427 -6.597 27.166 1.00 35.19 137 PRO A CA 1
ATOM 1158 C C . PRO A 1 137 ? 0.406 -8.059 27.602 1.00 35.19 137 PRO A C 1
ATOM 1160 O O . PRO A 1 137 ? -0.518 -8.468 28.306 1.00 35.19 137 PRO A O 1
ATOM 1163 N N . LEU A 1 138 ? 1.374 -8.841 27.121 1.00 36.94 138 LEU A N 1
ATOM 1164 C CA . LEU A 1 138 ? 1.591 -10.215 27.556 1.00 36.94 138 LEU A CA 1
ATOM 1165 C C . LEU A 1 138 ? 1.774 -10.173 29.075 1.00 36.94 138 LEU A C 1
ATOM 1167 O O . LEU A 1 138 ? 2.858 -9.875 29.578 1.00 36.94 138 LEU A O 1
ATOM 1171 N N . THR A 1 139 ? 0.694 -10.402 29.818 1.00 37.53 139 THR A N 1
ATOM 1172 C CA . THR A 1 139 ? 0.768 -10.696 31.240 1.00 37.53 139 THR A CA 1
ATOM 1173 C C . THR A 1 139 ? 1.616 -11.943 31.336 1.00 37.53 139 THR A C 1
ATOM 1175 O O . THR A 1 139 ? 1.198 -13.006 30.885 1.00 37.53 139 THR A O 1
ATOM 1178 N N . LYS A 1 140 ? 2.838 -11.786 31.855 1.00 39.97 140 LYS A N 1
ATOM 1179 C CA . LYS A 1 140 ? 3.695 -12.901 32.242 1.00 39.97 140 LYS A CA 1
ATOM 1180 C C . LYS A 1 140 ? 2.839 -13.819 33.108 1.00 39.97 140 LYS A C 1
ATOM 1182 O O . LYS A 1 140 ? 2.496 -13.440 34.228 1.00 39.97 140 LYS A O 1
ATOM 1187 N N . GLU A 1 141 ? 2.453 -14.972 32.577 1.00 40.28 141 GLU A N 1
ATOM 1188 C CA . GLU A 1 141 ? 1.821 -16.009 33.376 1.00 40.28 141 GLU A CA 1
ATOM 1189 C C . GLU A 1 141 ? 2.790 -16.337 34.509 1.00 40.28 141 GLU A C 1
ATOM 1191 O O . GLU A 1 141 ? 3.954 -16.698 34.294 1.00 40.28 141 GLU A O 1
ATOM 1196 N N . LYS A 1 142 ? 2.333 -16.089 35.738 1.00 40.50 142 LYS A N 1
ATOM 1197 C CA . LYS A 1 142 ? 3.041 -16.499 36.940 1.00 40.50 142 LYS A CA 1
ATOM 1198 C C . LYS A 1 142 ? 3.248 -18.006 36.835 1.00 40.50 142 LYS A C 1
ATOM 1200 O O . LYS A 1 142 ? 2.283 -18.757 36.750 1.00 40.50 142 LYS A O 1
ATOM 1205 N N . LYS A 1 143 ? 4.507 -18.442 36.883 1.00 44.78 143 LYS A N 1
ATOM 1206 C CA . LYS A 1 143 ? 4.857 -19.817 37.242 1.00 44.78 143 LYS A CA 1
ATOM 1207 C C . LYS A 1 143 ? 4.402 -20.045 38.685 1.00 44.78 143 LYS A C 1
ATOM 1209 O O . LYS A 1 143 ? 5.179 -19.848 39.618 1.00 44.78 143 LYS A O 1
ATOM 1214 N N . GLU A 1 144 ? 3.139 -20.400 38.877 1.00 41.00 144 GLU A N 1
ATOM 1215 C CA . GLU A 1 144 ? 2.662 -20.925 40.149 1.00 41.00 144 GLU A CA 1
ATOM 1216 C C . GLU A 1 144 ? 2.908 -22.433 40.176 1.00 41.00 144 GLU A C 1
ATOM 1218 O O . GLU A 1 144 ? 2.316 -23.228 39.455 1.00 41.00 144 GLU A O 1
ATOM 1223 N N . LYS A 1 145 ? 3.924 -22.746 40.980 1.00 49.69 145 LYS A N 1
ATOM 1224 C CA . LYS A 1 145 ? 4.317 -24.022 41.569 1.00 49.69 145 LYS A CA 1
ATOM 1225 C C . LYS A 1 145 ? 3.204 -25.072 41.561 1.00 49.69 145 LYS A C 1
ATOM 1227 O O . LYS A 1 145 ? 2.204 -24.913 42.255 1.00 49.69 145 LYS A O 1
ATOM 1232 N N . GLN A 1 146 ? 3.470 -26.204 40.919 1.00 39.19 146 GLN A N 1
ATOM 1233 C CA . GLN A 1 146 ? 2.826 -27.455 41.288 1.00 39.19 146 GLN A CA 1
ATOM 1234 C C . GLN A 1 146 ? 3.847 -28.295 42.051 1.00 39.19 146 GLN A C 1
ATOM 1236 O O . GLN A 1 146 ? 4.783 -28.850 41.481 1.00 39.19 146 GLN A O 1
ATOM 1241 N N . ASN A 1 147 ? 3.682 -28.283 43.375 1.00 43.50 147 ASN A N 1
ATOM 1242 C CA . ASN A 1 147 ? 4.197 -29.308 44.268 1.00 43.50 147 ASN A CA 1
ATOM 1243 C C . ASN A 1 147 ? 3.722 -30.671 43.750 1.00 43.50 147 ASN A C 1
ATOM 1245 O O . ASN A 1 147 ? 2.517 -30.865 43.590 1.00 43.50 147 ASN A O 1
ATOM 1249 N N . PHE A 1 148 ? 4.643 -31.608 43.562 1.00 43.16 148 PHE A N 1
ATOM 1250 C CA . PHE A 1 148 ? 4.339 -33.024 43.708 1.00 43.16 148 PHE A CA 1
ATOM 1251 C C . PHE A 1 148 ? 5.272 -33.594 44.773 1.00 43.16 148 PHE A C 1
ATOM 1253 O O . PHE A 1 148 ? 6.448 -33.234 44.827 1.00 43.16 148 PHE A O 1
ATOM 1260 N N . LEU A 1 149 ? 4.623 -34.352 45.656 1.00 46.25 149 LEU A N 1
ATOM 1261 C CA . LEU A 1 149 ? 5.096 -35.016 46.867 1.00 46.25 149 LEU A CA 1
ATOM 1262 C C . LEU A 1 149 ? 6.393 -35.806 46.684 1.00 46.25 149 LEU A C 1
ATOM 1264 O O . LEU A 1 149 ? 6.563 -36.406 45.600 1.00 46.25 149 LEU A O 1
#